Protein AF-R5XVD4-F1 (afdb_monomer_lite)

Structure (mmCIF, N/CA/C/O backbone):
data_AF-R5XVD4-F1
#
_entry.id   AF-R5XVD4-F1
#
loop_
_atom_site.group_PDB
_atom_site.id
_atom_site.type_symbol
_atom_site.label_atom_id
_atom_site.label_alt_id
_atom_site.label_comp_id
_atom_site.label_asym_id
_atom_site.label_entity_id
_atom_site.label_seq_id
_atom_site.pdbx_PDB_ins_code
_atom_site.Cartn_x
_atom_site.Cartn_y
_atom_site.Cartn_z
_atom_site.occupancy
_atom_site.B_iso_or_equiv
_atom_site.auth_seq_id
_atom_site.auth_comp_id
_atom_site.auth_asym_id
_atom_site.auth_atom_id
_atom_site.pdbx_PDB_model_num
ATOM 1 N N . MET A 1 1 ? 11.665 1.013 -42.291 1.00 35.59 1 MET A N 1
ATOM 2 C CA . MET A 1 1 ? 10.601 0.624 -41.344 1.00 35.59 1 MET A CA 1
ATOM 3 C C . MET A 1 1 ? 10.788 1.465 -40.096 1.00 35.59 1 MET A C 1
ATOM 5 O O . MET A 1 1 ? 11.827 1.341 -39.462 1.00 35.59 1 MET A O 1
ATOM 9 N N . ALA A 1 2 ? 9.880 2.403 -39.822 1.00 35.72 2 ALA A N 1
ATOM 10 C CA . ALA A 1 2 ? 9.963 3.228 -38.624 1.00 35.72 2 ALA A CA 1
ATOM 11 C C . ALA A 1 2 ? 9.784 2.312 -37.410 1.00 35.72 2 ALA A C 1
ATOM 13 O O . ALA A 1 2 ? 8.719 1.720 -37.239 1.00 35.72 2 ALA A O 1
ATOM 14 N N . ALA A 1 3 ? 10.843 2.139 -36.617 1.00 42.44 3 ALA A N 1
ATOM 15 C CA . ALA A 1 3 ? 10.727 1.511 -35.314 1.00 42.44 3 ALA A CA 1
ATOM 16 C C . ALA A 1 3 ? 9.650 2.288 -34.555 1.00 42.44 3 ALA A C 1
ATOM 18 O O . ALA A 1 3 ? 9.750 3.506 -34.404 1.00 42.44 3 ALA A O 1
ATOM 19 N N . LYS A 1 4 ? 8.577 1.602 -34.164 1.00 42.75 4 LYS A N 1
ATOM 20 C CA . LYS A 1 4 ? 7.534 2.152 -33.306 1.00 42.75 4 LYS A CA 1
ATOM 21 C C . LYS A 1 4 ? 8.201 2.428 -31.960 1.00 42.75 4 LYS A C 1
ATOM 23 O O . LYS A 1 4 ? 8.240 1.556 -31.103 1.00 42.75 4 LYS A O 1
ATOM 28 N N . THR A 1 5 ? 8.828 3.594 -31.821 1.00 49.88 5 THR A N 1
ATOM 29 C CA . THR A 1 5 ? 9.477 4.031 -30.588 1.00 49.88 5 THR A CA 1
ATOM 30 C C . THR A 1 5 ? 8.363 4.260 -29.586 1.00 49.88 5 THR A C 1
ATOM 32 O O . THR A 1 5 ? 7.739 5.320 -29.566 1.00 49.88 5 THR A O 1
ATOM 35 N N . ILE A 1 6 ? 8.043 3.233 -28.805 1.00 51.09 6 ILE A N 1
ATOM 36 C CA . ILE A 1 6 ? 7.152 3.379 -27.665 1.00 51.09 6 ILE A CA 1
ATOM 37 C C . ILE A 1 6 ? 7.926 4.234 -26.659 1.00 51.09 6 ILE A C 1
ATOM 39 O O . ILE A 1 6 ? 8.764 3.735 -25.919 1.00 51.09 6 ILE A O 1
ATOM 43 N N . LYS A 1 7 ? 7.712 5.553 -26.706 1.00 56.59 7 LYS A N 1
ATOM 44 C CA . LYS A 1 7 ? 8.181 6.501 -25.691 1.00 56.59 7 LYS A CA 1
ATOM 45 C C . LYS A 1 7 ? 7.238 6.412 -24.492 1.00 56.59 7 LYS A C 1
ATOM 47 O O . LYS A 1 7 ? 6.448 7.316 -24.253 1.00 56.59 7 LYS A O 1
ATOM 52 N N . VAL A 1 8 ? 7.268 5.293 -23.782 1.00 66.62 8 VAL A N 1
ATOM 53 C CA . VAL A 1 8 ? 6.887 5.319 -22.371 1.00 66.62 8 VAL A CA 1
ATOM 54 C C . VAL A 1 8 ? 8.168 5.616 -21.616 1.00 66.62 8 VAL A C 1
ATOM 56 O O . VAL A 1 8 ? 9.186 4.990 -21.900 1.00 66.62 8 VAL A O 1
ATOM 59 N N . ASP A 1 9 ? 8.135 6.626 -20.753 1.00 82.94 9 ASP A N 1
ATOM 60 C CA . ASP A 1 9 ? 9.279 7.007 -19.934 1.00 82.94 9 ASP A CA 1
ATOM 61 C C . ASP A 1 9 ? 9.314 6.111 -18.684 1.00 82.94 9 ASP A C 1
ATOM 63 O O . ASP A 1 9 ? 8.426 6.232 -17.834 1.00 82.94 9 ASP A O 1
ATOM 67 N N . PRO A 1 10 ? 10.283 5.182 -18.568 1.00 89.94 10 PRO A N 1
ATOM 68 C CA . PRO A 1 10 ? 10.393 4.300 -17.408 1.00 89.94 10 PRO A CA 1
ATOM 69 C C . PRO A 1 10 ? 10.586 5.080 -16.106 1.00 89.94 10 PRO A C 1
ATOM 71 O O . PRO A 1 10 ? 10.135 4.626 -15.056 1.00 89.94 10 PRO A O 1
ATOM 74 N N . GLU A 1 11 ? 11.206 6.263 -16.176 1.00 89.69 11 GLU A N 1
ATOM 75 C CA . GLU A 1 11 ? 11.394 7.153 -1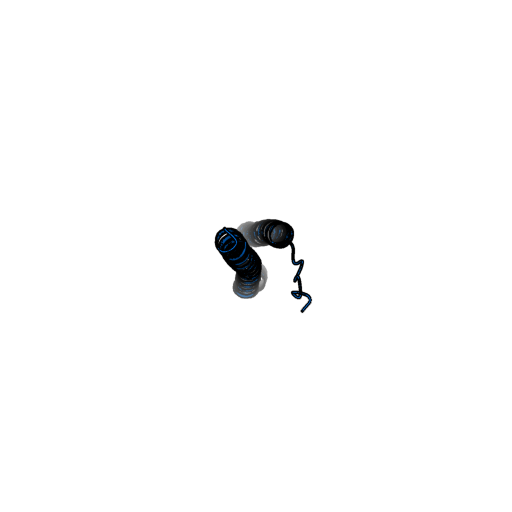5.030 1.00 89.69 11 GLU A CA 1
ATOM 76 C C . GLU A 1 11 ? 10.035 7.614 -14.490 1.00 89.69 11 GLU A C 1
ATOM 78 O O . GLU A 1 11 ? 9.757 7.476 -13.303 1.00 89.69 11 GLU A O 1
ATOM 83 N N . GLN A 1 12 ? 9.141 8.057 -15.379 1.00 91.56 12 GLN A N 1
ATOM 84 C CA . GLN A 1 12 ? 7.810 8.536 -15.010 1.00 91.56 12 GLN A CA 1
ATOM 85 C C . GLN A 1 12 ? 6.955 7.435 -14.365 1.00 91.56 12 GLN A C 1
ATOM 87 O O . GLN A 1 12 ? 6.225 7.702 -13.411 1.00 91.56 12 GLN A O 1
ATOM 92 N N . LEU A 1 13 ? 7.061 6.194 -14.857 1.00 93.44 13 LEU A N 1
ATOM 93 C CA . LEU A 1 13 ? 6.377 5.047 -14.253 1.00 93.44 13 LEU A CA 1
ATOM 94 C C . LEU A 1 13 ? 6.869 4.783 -12.825 1.00 93.44 13 LEU A C 1
ATOM 96 O O . LEU A 1 13 ? 6.050 4.542 -11.941 1.00 93.44 13 LEU A O 1
ATOM 100 N N . ARG A 1 14 ? 8.185 4.867 -12.589 1.00 95.88 14 ARG A N 1
ATOM 101 C CA . ARG A 1 14 ? 8.775 4.741 -11.245 1.00 95.88 14 ARG A CA 1
ATOM 102 C C . ARG A 1 14 ? 8.362 5.893 -10.335 1.00 95.88 14 ARG A C 1
ATOM 104 O O . ARG A 1 14 ? 8.071 5.661 -9.167 1.00 95.88 14 ARG A O 1
ATOM 111 N N . THR A 1 15 ? 8.298 7.119 -10.857 1.00 96.44 15 THR A N 1
ATOM 112 C CA . THR A 1 15 ? 7.795 8.280 -10.110 1.00 96.44 15 THR A CA 1
ATOM 113 C C . THR A 1 15 ? 6.370 8.037 -9.626 1.00 96.44 15 THR A C 1
ATOM 115 O O . THR A 1 15 ? 6.118 8.144 -8.430 1.00 96.44 15 THR A O 1
ATOM 118 N N . TRP A 1 16 ? 5.462 7.627 -10.515 1.00 96.25 16 TRP A N 1
ATOM 119 C CA . TRP A 1 16 ? 4.083 7.318 -10.130 1.00 96.25 16 TRP A CA 1
ATOM 120 C C . TRP A 1 16 ? 3.991 6.137 -9.164 1.00 96.25 16 TRP A C 1
ATOM 122 O O . TRP A 1 16 ? 3.212 6.194 -8.219 1.00 96.25 16 TRP A O 1
ATOM 132 N N . ALA A 1 17 ? 4.801 5.090 -9.355 1.00 97.56 17 ALA A N 1
ATOM 133 C CA . ALA A 1 17 ? 4.862 3.962 -8.427 1.00 97.56 17 ALA A CA 1
ATOM 134 C C . ALA A 1 17 ? 5.243 4.425 -7.010 1.00 97.56 17 ALA A C 1
ATOM 136 O O . ALA A 1 17 ? 4.590 4.047 -6.041 1.00 97.56 17 ALA A O 1
ATOM 137 N N . ASN A 1 18 ? 6.241 5.304 -6.890 1.00 97.88 18 ASN A N 1
ATOM 138 C CA . ASN A 1 18 ? 6.654 5.874 -5.608 1.00 97.88 18 ASN A CA 1
ATOM 139 C C . ASN A 1 18 ? 5.570 6.771 -4.990 1.00 97.88 18 ASN A C 1
ATOM 141 O O . ASN A 1 18 ? 5.296 6.665 -3.797 1.00 97.88 18 ASN A O 1
ATOM 145 N N . GLU A 1 19 ? 4.935 7.638 -5.782 1.00 97.81 19 GLU A N 1
ATOM 146 C CA . GLU A 1 19 ? 3.837 8.497 -5.314 1.00 97.81 19 GLU A CA 1
ATOM 147 C C . GLU A 1 19 ? 2.658 7.669 -4.787 1.00 97.81 19 GLU A C 1
ATOM 149 O O . GLU A 1 19 ? 2.174 7.912 -3.681 1.00 97.81 19 GLU A O 1
ATOM 154 N N . ILE A 1 20 ? 2.236 6.649 -5.539 1.00 97.31 20 ILE A N 1
ATOM 155 C CA . ILE A 1 20 ? 1.157 5.735 -5.147 1.00 97.31 20 ILE A CA 1
ATOM 156 C C . ILE A 1 20 ? 1.546 4.943 -3.896 1.00 97.31 20 ILE A C 1
ATOM 158 O O . ILE A 1 20 ? 0.729 4.810 -2.987 1.00 97.31 20 ILE A O 1
ATOM 162 N N . SER A 1 21 ? 2.789 4.461 -3.808 1.00 97.62 21 SER A N 1
ATOM 163 C CA . SER A 1 21 ? 3.283 3.752 -2.623 1.00 97.62 21 SER A CA 1
ATOM 164 C C . SER A 1 21 ? 3.236 4.629 -1.370 1.00 97.62 21 SER A C 1
ATOM 166 O O . SER A 1 21 ? 2.847 4.144 -0.308 1.00 97.62 21 SER A O 1
ATOM 168 N N . ASN A 1 22 ? 3.601 5.909 -1.480 1.00 98.19 22 ASN A N 1
ATOM 169 C CA . ASN A 1 22 ? 3.532 6.848 -0.360 1.00 98.19 22 ASN A CA 1
ATOM 170 C C . ASN A 1 22 ? 2.082 7.073 0.083 1.00 98.19 22 ASN A C 1
ATOM 172 O O . ASN A 1 22 ? 1.777 6.938 1.265 1.00 98.19 22 ASN A O 1
ATOM 176 N N . LEU A 1 23 ? 1.172 7.314 -0.869 1.00 97.69 23 LEU A N 1
ATOM 177 C CA . LEU A 1 23 ? -0.260 7.450 -0.582 1.00 97.69 23 LEU A CA 1
ATOM 178 C C . LEU A 1 23 ? -0.849 6.177 0.047 1.00 97.69 23 LEU A C 1
ATOM 180 O O . LEU A 1 23 ? -1.689 6.266 0.940 1.00 97.69 23 LEU A O 1
ATOM 184 N N . GLY A 1 24 ? -0.396 4.995 -0.382 1.00 97.62 24 GLY A N 1
ATOM 185 C CA . GLY A 1 24 ? -0.759 3.715 0.227 1.00 97.62 24 GLY A CA 1
ATOM 186 C C . GLY A 1 24 ? -0.288 3.586 1.674 1.00 97.62 24 GLY A C 1
ATOM 187 O O . GLY A 1 24 ? -1.040 3.115 2.529 1.00 97.62 24 GLY A O 1
ATOM 188 N N . GLY A 1 25 ? 0.930 4.045 1.967 1.00 97.19 25 GLY A N 1
ATOM 189 C CA . GLY A 1 25 ? 1.461 4.111 3.329 1.00 97.19 25 GLY A CA 1
ATOM 190 C C . GLY A 1 25 ? 0.654 5.052 4.226 1.00 97.19 25 GLY A C 1
ATOM 191 O O . GLY A 1 25 ? 0.255 4.661 5.326 1.00 97.19 25 GLY A O 1
ATOM 192 N N . ASP A 1 26 ? 0.347 6.254 3.735 1.00 97.75 26 ASP A N 1
ATOM 193 C CA . ASP A 1 26 ? -0.488 7.229 4.445 1.00 97.75 26 ASP A CA 1
ATOM 194 C C . ASP A 1 26 ? -1.892 6.673 4.709 1.00 97.75 26 ASP A C 1
ATOM 196 O O . ASP A 1 26 ? -2.405 6.771 5.824 1.00 97.75 26 ASP A O 1
ATOM 200 N N . TYR A 1 27 ? -2.497 6.027 3.711 1.00 97.06 27 TYR A N 1
ATOM 201 C CA . TYR A 1 27 ? -3.786 5.355 3.843 1.00 97.06 27 TYR A CA 1
ATOM 202 C C . TYR A 1 27 ? -3.780 4.309 4.966 1.00 97.06 27 TYR A C 1
ATOM 204 O O . TYR A 1 27 ? -4.633 4.354 5.857 1.00 97.06 27 TYR A O 1
ATOM 212 N N . GLN A 1 28 ? -2.794 3.405 4.966 1.00 96.50 28 GLN A N 1
ATOM 213 C CA . GLN A 1 28 ? -2.679 2.369 5.992 1.00 96.50 28 GLN A CA 1
ATOM 214 C C . GLN A 1 28 ? -2.469 2.976 7.388 1.00 96.50 28 GLN A C 1
ATOM 216 O O . GLN A 1 28 ? -3.065 2.516 8.364 1.00 96.50 28 GLN A O 1
ATOM 221 N N . SER A 1 29 ? -1.624 4.005 7.490 1.00 97.38 29 SER A N 1
ATOM 222 C CA . SER A 1 29 ? -1.351 4.701 8.749 1.00 97.38 29 SER A CA 1
ATOM 223 C C . SER A 1 29 ? -2.606 5.371 9.307 1.00 97.38 29 SER A C 1
ATOM 225 O O . SER A 1 29 ? -2.959 5.156 10.468 1.00 97.38 29 SER A O 1
ATOM 227 N N . ASN A 1 30 ?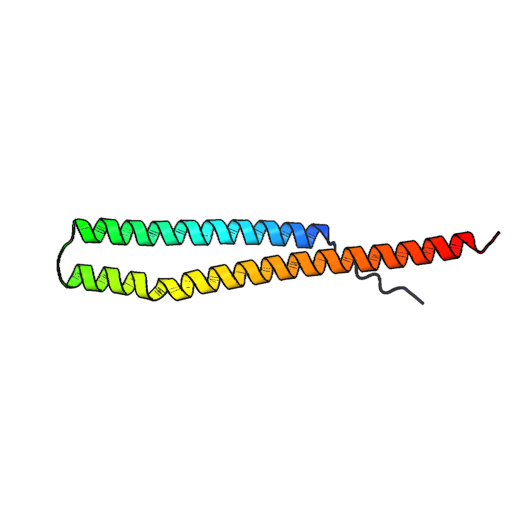 -3.318 6.130 8.473 1.00 96.75 30 ASN A N 1
ATOM 228 C CA . ASN A 1 30 ? -4.533 6.839 8.865 1.00 96.75 30 ASN A CA 1
ATOM 229 C C . ASN A 1 30 ? -5.616 5.869 9.335 1.00 96.75 30 ASN A C 1
ATOM 231 O O . ASN A 1 30 ? -6.279 6.118 10.340 1.00 96.75 30 ASN A O 1
ATOM 235 N N . TYR A 1 31 ? -5.771 4.739 8.649 1.00 94.69 31 TYR A N 1
ATOM 236 C CA . TYR A 1 31 ? -6.757 3.754 9.056 1.00 94.69 31 TYR A CA 1
ATOM 237 C C . TYR A 1 31 ? -6.425 3.097 10.405 1.00 94.69 31 TYR A C 1
ATOM 239 O O . TYR A 1 31 ? -7.284 3.023 11.283 1.00 94.69 31 TYR A O 1
ATOM 247 N N . LYS A 1 32 ? -5.164 2.708 10.627 1.00 94.81 32 LYS A N 1
ATOM 248 C CA . LYS A 1 32 ? -4.726 2.177 11.930 1.00 94.81 32 LYS A CA 1
ATOM 249 C C . LYS A 1 32 ? -4.934 3.182 13.065 1.00 94.81 32 LYS A C 1
ATOM 251 O O . LYS A 1 32 ? -5.276 2.785 14.176 1.00 94.81 32 LYS A O 1
ATOM 256 N N . GLN A 1 33 ? -4.757 4.477 12.794 1.00 96.75 33 GLN A N 1
ATOM 257 C CA . GLN A 1 33 ? -5.052 5.532 13.768 1.00 96.75 33 GLN A CA 1
ATOM 258 C C . GLN A 1 33 ? -6.547 5.587 14.107 1.00 96.75 33 GLN A C 1
ATOM 260 O O . GLN A 1 33 ? -6.889 5.671 15.282 1.00 96.75 33 GLN A O 1
ATOM 265 N N . ILE A 1 34 ? -7.434 5.471 13.111 1.00 94.00 34 ILE A N 1
ATOM 266 C CA . ILE A 1 34 ? -8.886 5.413 13.340 1.00 94.00 34 ILE A CA 1
ATOM 267 C C . ILE A 1 34 ? -9.244 4.223 14.235 1.00 94.00 34 ILE A C 1
ATOM 269 O O . ILE A 1 34 ? -9.960 4.405 15.218 1.00 94.00 34 ILE A O 1
ATOM 273 N N . GLN A 1 35 ? -8.724 3.028 13.940 1.00 93.44 35 GLN A 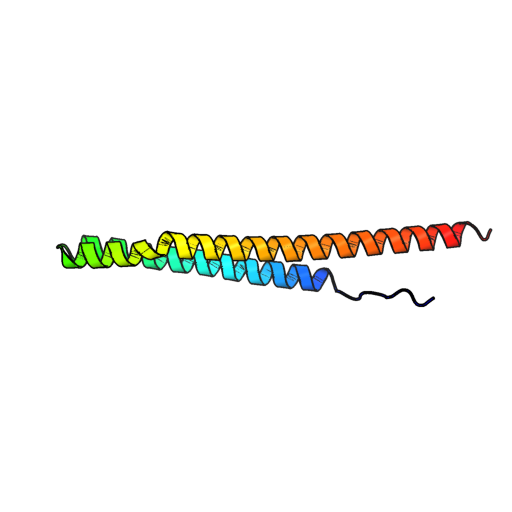N 1
ATOM 274 C CA . GLN A 1 35 ? -8.964 1.836 14.762 1.00 93.44 35 GLN A CA 1
ATOM 275 C C . GLN A 1 35 ? -8.493 2.039 16.206 1.00 93.44 35 GLN A C 1
ATOM 277 O O . GLN A 1 35 ? -9.247 1.784 17.142 1.00 93.44 35 GLN A O 1
ATOM 282 N N . ALA A 1 36 ? -7.283 2.574 16.392 1.00 95.12 36 ALA A N 1
ATOM 283 C CA . ALA A 1 36 ? -6.747 2.856 17.718 1.00 95.12 36 ALA A CA 1
ATOM 284 C C . ALA A 1 36 ? -7.626 3.848 18.499 1.00 95.12 36 ALA A C 1
ATOM 286 O O . ALA A 1 36 ? -7.893 3.630 19.678 1.00 95.12 36 ALA A O 1
ATOM 287 N N . SER A 1 37 ? -8.131 4.901 17.847 1.00 95.19 37 SER A N 1
ATOM 288 C CA . SER A 1 37 ? -9.061 5.848 18.476 1.00 95.19 37 SER A CA 1
ATOM 289 C C . SER A 1 37 ? -10.405 5.209 18.837 1.00 95.19 37 SER A C 1
ATOM 291 O O . SER A 1 37 ? -10.984 5.547 19.869 1.00 95.19 37 SER A O 1
ATOM 293 N N . VAL A 1 38 ? -10.912 4.282 18.018 1.00 94.00 38 VAL A N 1
ATOM 294 C CA . VAL A 1 38 ? -12.133 3.523 18.333 1.00 94.00 38 VAL A CA 1
ATOM 295 C C . VAL A 1 38 ? -11.911 2.620 19.548 1.00 94.00 38 VAL A C 1
ATOM 297 O O . VAL A 1 38 ? -12.752 2.591 20.449 1.00 94.00 38 VAL A O 1
ATOM 300 N N . ASP A 1 39 ? -10.776 1.926 19.603 1.00 92.94 39 ASP A N 1
ATOM 301 C CA . ASP A 1 39 ? -10.401 1.080 20.736 1.00 92.94 39 ASP A CA 1
ATOM 302 C C . ASP A 1 39 ? -10.231 1.889 22.029 1.00 92.94 39 ASP A C 1
ATOM 304 O O . ASP A 1 39 ? -10.707 1.471 23.084 1.00 92.94 39 ASP A O 1
ATOM 308 N N . GLU A 1 40 ? -9.604 3.064 21.957 1.00 94.31 40 GLU A N 1
ATOM 309 C CA . GLU A 1 40 ? -9.448 3.978 23.093 1.00 94.31 40 GLU A CA 1
ATOM 310 C C . GLU A 1 40 ? -10.804 4.498 23.595 1.00 94.31 40 GLU A C 1
ATOM 312 O O . GLU A 1 40 ? -11.076 4.490 24.800 1.00 94.31 40 GLU A O 1
ATOM 317 N N . LEU A 1 41 ? -11.704 4.880 22.681 1.00 92.19 41 LEU A N 1
ATOM 318 C CA . LEU A 1 41 ? -13.056 5.308 23.037 1.00 92.19 41 LEU A CA 1
ATOM 319 C C . LEU A 1 41 ? -13.823 4.196 23.768 1.00 92.19 41 LEU A C 1
ATOM 321 O O . LEU A 1 41 ? -14.481 4.469 24.776 1.00 92.19 41 LEU A O 1
ATOM 325 N N . ALA A 1 42 ? -13.696 2.948 23.307 1.00 91.75 42 ALA A N 1
ATOM 326 C CA . ALA A 1 42 ? -14.361 1.791 23.903 1.00 91.75 42 ALA A CA 1
ATOM 327 C C . ALA A 1 42 ? -13.864 1.453 25.324 1.00 91.75 42 ALA A C 1
ATOM 329 O O . ALA A 1 42 ? -14.575 0.792 26.081 1.00 91.75 42 ALA A O 1
ATOM 330 N N . GLN A 1 43 ? -12.677 1.927 25.728 1.00 91.44 43 GLN A N 1
ATOM 331 C CA . GLN A 1 43 ? -12.187 1.770 27.105 1.00 91.44 43 GLN A CA 1
ATOM 332 C C . GLN A 1 43 ? -12.928 2.671 28.099 1.00 91.44 43 GLN A C 1
ATOM 334 O O . GLN A 1 43 ? -13.110 2.294 29.257 1.00 91.44 43 GLN A O 1
ATOM 339 N N . THR A 1 44 ? -13.350 3.862 27.663 1.00 92.94 44 THR A N 1
ATOM 340 C CA . THR A 1 44 ? -14.010 4.851 28.533 1.00 92.94 44 THR A CA 1
ATOM 341 C C . THR A 1 44 ? -15.529 4.775 28.421 1.00 92.94 44 THR A C 1
ATOM 343 O O . THR A 1 44 ? -16.241 4.819 29.425 1.00 92.94 44 THR A O 1
ATOM 346 N N . TRP A 1 45 ? -16.043 4.638 27.199 1.00 89.44 45 TRP A N 1
ATOM 347 C CA . TRP A 1 45 ? -17.455 4.404 26.945 1.00 89.44 45 TRP A CA 1
ATOM 348 C C . TRP A 1 45 ? -17.700 2.898 26.947 1.00 89.44 45 TRP A C 1
ATOM 350 O O . TRP A 1 45 ? -17.384 2.216 25.982 1.00 89.44 45 TRP A O 1
ATOM 360 N N . THR A 1 46 ? -18.234 2.367 28.045 1.00 90.31 46 THR A N 1
ATOM 361 C CA . THR A 1 46 ? -18.514 0.930 28.187 1.00 90.31 46 THR A CA 1
ATOM 362 C C . THR A 1 46 ? -20.006 0.642 28.037 1.00 90.31 46 THR A C 1
ATOM 364 O O . THR A 1 46 ? -20.847 1.481 28.358 1.00 90.31 46 THR A O 1
ATOM 367 N N . GLY A 1 47 ? -20.347 -0.546 27.531 1.00 93.38 47 GLY A N 1
ATOM 368 C CA . GLY A 1 47 ? -21.732 -0.982 27.339 1.00 93.38 47 GLY A CA 1
ATOM 369 C C . GLY A 1 47 ? -21.965 -1.653 25.988 1.00 93.38 47 GLY A C 1
ATOM 370 O O . GLY A 1 47 ? -21.067 -1.732 25.150 1.00 93.38 47 GLY A O 1
ATOM 371 N N . GLU A 1 48 ? -23.185 -2.146 25.783 1.00 93.12 48 GLU A N 1
ATOM 372 C CA . GLU A 1 48 ? -23.576 -2.864 24.564 1.00 93.12 48 GLU A CA 1
ATOM 373 C C . GLU A 1 48 ? -23.463 -1.984 23.309 1.00 93.12 48 GLU A C 1
ATOM 375 O O . GLU A 1 48 ? -22.903 -2.425 22.308 1.00 93.12 48 GLU A O 1
ATOM 380 N N . ASP A 1 49 ? -23.866 -0.713 23.400 1.00 91.00 49 ASP A N 1
ATOM 381 C CA . ASP A 1 49 ? -23.776 0.251 22.294 1.00 91.00 49 ASP A CA 1
ATOM 382 C C . ASP A 1 49 ? -22.326 0.525 21.867 1.00 91.00 49 ASP A C 1
ATOM 384 O O . ASP A 1 49 ? -22.017 0.570 20.676 1.00 91.00 49 ASP A O 1
ATOM 388 N N . SER A 1 50 ? -21.420 0.662 22.839 1.00 92.19 50 SER A N 1
ATOM 389 C CA . SER A 1 50 ? -19.992 0.867 22.573 1.00 92.19 50 SER A CA 1
ATOM 390 C C . SER A 1 50 ? -19.367 -0.355 21.900 1.00 92.19 50 SER A C 1
ATOM 392 O O . SER A 1 50 ? -18.667 -0.228 20.894 1.00 92.19 50 SER A O 1
ATOM 394 N N . ASN A 1 51 ? -19.696 -1.558 22.384 1.00 93.00 51 ASN A N 1
ATOM 395 C CA . ASN A 1 51 ? -19.264 -2.805 21.754 1.00 93.00 51 ASN A CA 1
ATOM 396 C C . ASN A 1 51 ? -19.796 -2.926 20.320 1.00 93.00 51 ASN A C 1
ATOM 398 O O . ASN A 1 51 ? -19.056 -3.330 19.424 1.00 93.00 51 ASN A O 1
ATOM 402 N N . ALA A 1 52 ? -21.058 -2.555 20.081 1.00 94.56 52 ALA A N 1
ATOM 403 C CA . ALA A 1 52 ? -21.649 -2.562 18.748 1.00 94.56 52 ALA A CA 1
ATOM 404 C C . ALA A 1 52 ? -20.933 -1.582 17.806 1.00 94.56 52 ALA A C 1
ATOM 406 O O . ALA A 1 52 ? -20.583 -1.962 16.689 1.00 94.56 52 ALA A O 1
ATOM 407 N N . TYR A 1 53 ? -20.656 -0.357 18.263 1.00 92.31 53 TYR A N 1
ATOM 408 C CA . TYR A 1 53 ? -19.905 0.635 17.493 1.00 92.31 53 TYR A CA 1
ATOM 409 C C . TYR A 1 53 ? -18.487 0.156 17.163 1.00 92.31 53 TYR A C 1
ATOM 411 O O . TYR A 1 53 ? -18.084 0.181 16.000 1.00 92.31 53 TYR A O 1
ATOM 419 N N . ARG A 1 54 ? -17.753 -0.347 18.164 1.00 94.00 54 ARG A N 1
ATOM 420 C CA . ARG A 1 54 ? -16.409 -0.907 17.988 1.00 94.00 54 ARG A CA 1
ATOM 421 C C . ARG A 1 54 ? -16.409 -2.038 16.962 1.00 94.00 54 ARG A C 1
ATOM 423 O O . ARG A 1 54 ? -15.610 -2.023 16.032 1.00 94.00 54 ARG A O 1
ATOM 430 N N . ASN A 1 55 ? -17.328 -2.991 17.094 1.00 94.31 55 ASN A N 1
ATOM 431 C CA . ASN A 1 55 ? -17.432 -4.108 16.157 1.00 94.31 55 ASN A CA 1
ATOM 432 C C . ASN A 1 55 ? -17.741 -3.622 14.737 1.00 94.31 55 ASN A C 1
ATOM 434 O O . ASN A 1 55 ? -17.113 -4.088 13.795 1.00 94.31 55 ASN A O 1
ATOM 438 N N . LYS A 1 56 ? -18.642 -2.641 14.580 1.00 93.12 56 LYS A N 1
ATOM 439 C CA . LYS A 1 56 ? -18.939 -2.036 13.275 1.00 93.12 56 LYS A CA 1
ATOM 440 C C . LYS A 1 56 ? -17.746 -1.325 12.649 1.00 93.12 56 LYS A C 1
ATOM 442 O O . LYS A 1 56 ? -17.585 -1.406 11.439 1.00 93.12 56 LYS A O 1
ATOM 447 N N . ALA A 1 57 ? -16.906 -0.659 13.436 1.00 91.69 57 ALA A N 1
ATOM 448 C CA . ALA A 1 57 ? -15.679 -0.066 12.913 1.00 91.69 57 ALA A CA 1
ATOM 449 C C . ALA A 1 57 ? -14.703 -1.139 12.402 1.00 91.69 57 ALA A C 1
ATOM 451 O O . ALA A 1 57 ? -14.079 -0.945 11.359 1.00 91.69 57 ALA A O 1
ATOM 452 N N . HIS A 1 58 ? -14.626 -2.275 13.103 1.00 94.06 58 HIS A N 1
ATOM 453 C CA . HIS A 1 58 ? -13.747 -3.382 12.730 1.00 94.06 58 HIS A CA 1
ATOM 454 C C . HIS A 1 58 ? -14.257 -4.253 11.572 1.00 94.06 58 HIS A C 1
ATOM 456 O O . HIS A 1 58 ? -13.483 -4.988 10.968 1.00 94.06 58 HIS A O 1
ATOM 462 N N . GLU A 1 59 ? -15.541 -4.164 11.207 1.00 94.69 59 GLU A N 1
ATOM 463 C CA . GLU A 1 59 ? -16.073 -4.859 10.020 1.00 94.69 59 GLU A CA 1
ATOM 464 C C . GLU A 1 5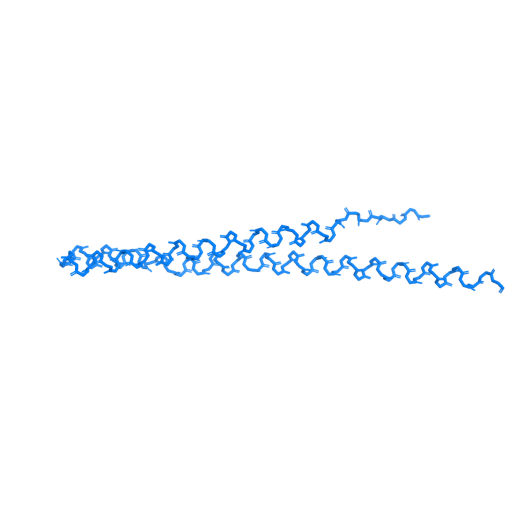9 ? -15.384 -4.418 8.719 1.00 94.69 59 GLU A C 1
ATOM 466 O O . GLU A 1 59 ? -15.409 -5.155 7.738 1.00 94.69 59 GLU A O 1
ATOM 471 N N . PHE A 1 60 ? -14.752 -3.243 8.709 1.00 92.25 60 PHE A N 1
ATOM 472 C CA . PHE A 1 60 ? -14.043 -2.734 7.541 1.00 92.25 60 PHE A CA 1
ATOM 473 C C . PHE A 1 60 ? -12.572 -3.172 7.466 1.00 92.25 60 PHE A C 1
ATOM 475 O O . PHE A 1 60 ? -11.946 -2.932 6.435 1.00 92.25 60 PHE A O 1
ATOM 482 N N . ASP A 1 61 ? -12.007 -3.801 8.507 1.00 92.88 61 ASP A N 1
ATOM 483 C CA . ASP A 1 61 ? -10.579 -4.169 8.588 1.00 92.88 61 ASP A CA 1
ATOM 484 C C . ASP A 1 61 ? -10.100 -4.899 7.324 1.00 92.88 61 ASP A C 1
ATOM 486 O O . ASP A 1 61 ? -9.061 -4.564 6.746 1.00 92.88 61 ASP A O 1
ATOM 490 N N . ASP A 1 62 ? -10.891 -5.867 6.866 1.00 94.88 62 ASP A N 1
ATOM 491 C CA . ASP A 1 62 ? -10.592 -6.667 5.682 1.00 94.88 62 ASP A CA 1
ATOM 492 C C . ASP A 1 62 ? -10.603 -5.826 4.398 1.00 94.88 62 ASP A C 1
ATOM 494 O O . ASP A 1 62 ? -9.717 -5.979 3.554 1.00 94.88 62 ASP A O 1
ATOM 498 N N . ASP A 1 63 ? -11.548 -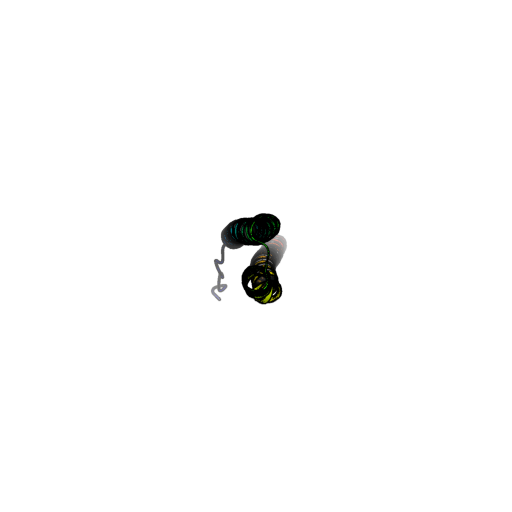4.894 4.264 1.00 95.56 63 ASP A N 1
ATOM 499 C CA . ASP A 1 63 ? -11.638 -4.002 3.105 1.00 95.56 63 ASP A CA 1
ATOM 500 C C . ASP A 1 63 ? -10.451 -3.032 3.052 1.00 95.56 63 ASP A C 1
ATOM 502 O O . ASP A 1 63 ? -9.871 -2.815 1.983 1.00 95.56 63 ASP A O 1
ATOM 506 N N . PHE A 1 64 ? -10.041 -2.487 4.203 1.00 95.31 64 PHE A N 1
ATOM 507 C CA . PHE A 1 64 ? -8.870 -1.614 4.291 1.00 95.31 64 PHE A CA 1
ATOM 508 C C . PHE A 1 64 ? -7.580 -2.358 3.931 1.00 95.31 64 PHE A C 1
ATOM 510 O O . PHE A 1 64 ? -6.758 -1.858 3.156 1.00 95.31 64 PHE A O 1
ATOM 517 N N . ASN A 1 65 ? -7.414 -3.579 4.442 1.00 95.19 65 ASN A N 1
ATOM 518 C CA . ASN A 1 65 ? -6.268 -4.419 4.103 1.00 95.19 65 ASN A CA 1
ATOM 519 C C . ASN A 1 65 ? -6.251 -4.775 2.614 1.00 95.19 65 ASN A C 1
ATOM 521 O O . ASN A 1 65 ? -5.206 -4.662 1.971 1.00 95.19 65 ASN A O 1
ATOM 525 N N . LYS A 1 66 ? -7.409 -5.129 2.049 1.00 97.25 66 LYS A N 1
ATOM 526 C CA . LYS A 1 66 ? -7.542 -5.438 0.626 1.00 97.25 66 LYS A CA 1
ATOM 527 C C . LYS A 1 66 ? -7.195 -4.239 -0.248 1.00 97.25 66 LYS A C 1
ATOM 529 O O . LYS A 1 66 ? -6.461 -4.385 -1.217 1.00 97.25 66 LYS A O 1
ATOM 534 N N . MET A 1 67 ? -7.667 -3.042 0.091 1.00 96.50 67 MET A N 1
ATOM 535 C CA . MET A 1 67 ? -7.330 -1.846 -0.681 1.00 96.50 67 MET A CA 1
ATOM 536 C C . MET A 1 67 ? -5.827 -1.547 -0.638 1.00 96.50 67 MET A C 1
ATOM 538 O O . MET A 1 67 ? -5.244 -1.193 -1.661 1.00 96.50 67 MET A O 1
ATOM 542 N N . PHE A 1 68 ? -5.182 -1.722 0.518 1.00 96.94 68 PHE A N 1
ATOM 543 C CA . PHE A 1 68 ? -3.730 -1.584 0.628 1.00 96.94 68 PHE A CA 1
ATOM 544 C C . PHE A 1 68 ? -2.982 -2.632 -0.211 1.00 96.94 68 PHE A C 1
ATOM 546 O O . PHE A 1 68 ? -1.986 -2.307 -0.857 1.00 96.94 68 PHE A O 1
ATOM 553 N N . GLU A 1 69 ? -3.470 -3.872 -0.251 1.00 97.75 69 GLU A N 1
ATOM 554 C CA . GLU A 1 69 ? -2.928 -4.918 -1.121 1.00 97.75 69 GLU A CA 1
ATOM 555 C C . GLU A 1 69 ? -3.033 -4.530 -2.603 1.00 97.75 69 GLU A C 1
ATOM 557 O O . GLU A 1 69 ? -2.027 -4.551 -3.309 1.00 97.75 69 GLU A O 1
ATOM 562 N N . GLU A 1 70 ? -4.210 -4.100 -3.059 1.00 97.94 70 GLU A N 1
ATOM 563 C CA . GLU A 1 70 ? -4.440 -3.650 -4.438 1.00 97.94 70 GLU A CA 1
ATOM 564 C C . GLU A 1 70 ? -3.523 -2.473 -4.809 1.00 97.94 70 GLU A C 1
ATOM 566 O O . GLU A 1 70 ? -2.930 -2.461 -5.889 1.00 97.94 70 GLU A O 1
ATOM 571 N N . ILE A 1 71 ? -3.331 -1.506 -3.902 1.00 97.62 71 ILE A N 1
ATOM 572 C CA . ILE A 1 71 ? -2.380 -0.399 -4.098 1.00 97.62 71 ILE A CA 1
ATOM 573 C C . ILE A 1 71 ? -0.971 -0.940 -4.365 1.00 97.62 71 ILE A C 1
ATOM 575 O O . ILE A 1 71 ? -0.333 -0.530 -5.338 1.00 97.62 71 ILE A O 1
ATOM 579 N N . ASN A 1 72 ? -0.496 -1.884 -3.550 1.00 97.62 72 ASN A N 1
ATOM 580 C CA . ASN A 1 72 ? 0.828 -2.478 -3.732 1.00 97.62 72 ASN A CA 1
ATOM 581 C C . ASN A 1 72 ? 0.931 -3.266 -5.048 1.00 97.62 72 ASN A C 1
ATOM 583 O O . ASN A 1 72 ? 1.935 -3.152 -5.747 1.00 97.62 72 ASN A O 1
ATOM 587 N N . GLN A 1 73 ? -0.123 -3.983 -5.450 1.00 98.12 73 GLN A N 1
ATOM 588 C CA . GLN A 1 73 ? -0.156 -4.677 -6.742 1.00 98.12 73 GLN A CA 1
ATOM 589 C C . GLN A 1 73 ? -0.017 -3.701 -7.925 1.00 98.12 73 GLN A C 1
ATOM 591 O O . GLN A 1 73 ? 0.693 -3.990 -8.894 1.00 98.12 73 GLN A O 1
ATOM 596 N N . TYR A 1 74 ? -0.635 -2.516 -7.853 1.00 96.38 74 TYR A N 1
ATOM 597 C CA . TYR A 1 74 ? -0.455 -1.473 -8.869 1.00 96.38 74 TYR A CA 1
ATOM 598 C C . TYR A 1 74 ? 0.964 -0.890 -8.876 1.00 96.38 74 TYR A C 1
ATOM 600 O O . TYR A 1 74 ? 1.521 -0.662 -9.954 1.00 96.38 74 TYR A O 1
ATOM 608 N N . VAL A 1 75 ? 1.566 -0.674 -7.704 1.00 98.06 75 VAL A N 1
ATOM 609 C CA . VAL A 1 75 ? 2.969 -0.238 -7.581 1.00 98.06 75 VAL A CA 1
ATOM 610 C C . VAL A 1 75 ? 3.903 -1.250 -8.254 1.00 98.06 75 VAL A C 1
ATOM 612 O O . VAL A 1 75 ? 4.734 -0.872 -9.088 1.00 98.06 75 VAL A O 1
ATOM 615 N N . ASP A 1 76 ? 3.721 -2.539 -7.975 1.00 98.00 76 ASP A N 1
ATOM 616 C CA . ASP A 1 76 ? 4.504 -3.625 -8.573 1.00 98.00 76 ASP A CA 1
ATOM 617 C C . ASP A 1 76 ? 4.322 -3.705 -10.089 1.00 98.00 76 ASP A C 1
ATOM 619 O O . ASP A 1 76 ? 5.290 -3.894 -10.837 1.00 98.00 76 ASP A O 1
ATOM 623 N N . TYR A 1 77 ? 3.093 -3.510 -10.569 1.00 96.75 77 TYR A N 1
ATOM 624 C CA . TYR A 1 77 ? 2.800 -3.459 -11.997 1.00 96.75 77 TYR A CA 1
ATOM 625 C C . TYR A 1 77 ? 3.561 -2.323 -12.694 1.00 96.75 77 TYR A C 1
ATOM 627 O O . TYR A 1 77 ? 4.195 -2.552 -13.729 1.00 96.75 77 TYR A O 1
ATOM 635 N N . LEU A 1 78 ? 3.542 -1.112 -12.128 1.00 95.94 78 LEU A N 1
ATOM 636 C CA . LEU A 1 78 ? 4.241 0.048 -12.689 1.00 95.94 78 LEU A CA 1
ATOM 637 C C . LEU A 1 78 ? 5.760 -0.160 -12.730 1.00 95.94 78 LEU A C 1
ATOM 639 O O . LEU A 1 78 ? 6.391 0.101 -13.759 1.00 95.94 78 LEU A O 1
ATOM 643 N N . ASN A 1 79 ? 6.337 -0.697 -11.654 1.00 97.00 79 ASN A N 1
ATOM 644 C CA . ASN A 1 79 ? 7.762 -1.020 -11.586 1.00 97.00 79 ASN A CA 1
ATOM 645 C C . ASN A 1 79 ? 8.154 -2.105 -12.599 1.00 97.00 79 ASN A C 1
ATOM 647 O O . ASN A 1 79 ? 9.144 -1.960 -13.323 1.00 97.00 79 ASN A O 1
ATOM 651 N N . THR A 1 80 ? 7.339 -3.154 -12.720 1.00 96.38 80 THR A N 1
ATOM 652 C CA . THR A 1 80 ? 7.542 -4.226 -13.705 1.00 96.38 80 THR A CA 1
ATOM 653 C C . THR A 1 80 ? 7.467 -3.691 -15.134 1.00 96.38 80 THR A C 1
ATOM 655 O O . THR A 1 80 ? 8.266 -4.072 -15.994 1.00 96.38 80 THR A O 1
ATOM 658 N N . ALA A 1 81 ? 6.519 -2.794 -15.414 1.00 92.50 81 ALA A N 1
ATOM 659 C CA . ALA A 1 81 ? 6.402 -2.152 -16.715 1.00 92.50 81 ALA A CA 1
ATOM 660 C C . ALA A 1 81 ? 7.648 -1.311 -17.030 1.00 92.50 81 ALA A C 1
ATOM 662 O O . ALA A 1 81 ? 8.211 -1.457 -18.116 1.00 92.50 81 ALA A O 1
ATOM 663 N N . ALA A 1 82 ? 8.120 -0.497 -16.078 1.00 93.06 82 ALA A N 1
ATOM 664 C CA . ALA A 1 82 ? 9.335 0.303 -16.228 1.00 93.06 82 ALA A CA 1
ATOM 665 C C . ALA A 1 82 ? 10.560 -0.568 -16.551 1.00 93.06 82 ALA A C 1
ATOM 667 O O . ALA A 1 82 ? 11.288 -0.280 -17.501 1.00 93.06 82 ALA A O 1
ATOM 668 N N . GLN A 1 83 ? 10.742 -1.678 -15.827 1.00 93.44 83 GLN A N 1
ATOM 669 C CA . GLN A 1 83 ? 11.834 -2.619 -16.077 1.00 93.44 83 GLN A CA 1
ATOM 670 C C . GLN A 1 83 ? 11.776 -3.207 -17.494 1.00 93.44 83 GLN A C 1
ATOM 672 O O . GLN A 1 83 ? 12.776 -3.192 -18.212 1.00 93.44 83 GLN A O 1
ATOM 677 N N . LYS A 1 84 ? 10.600 -3.671 -17.936 1.00 91.25 84 LYS A N 1
ATOM 678 C CA . LYS A 1 84 ? 10.430 -4.222 -19.291 1.00 91.25 84 LYS A CA 1
ATOM 679 C C . LYS A 1 84 ? 10.760 -3.198 -20.378 1.00 91.25 84 LYS A C 1
ATOM 681 O O . LYS A 1 84 ? 11.324 -3.562 -21.410 1.00 91.25 84 LYS A O 1
ATOM 686 N N . TYR A 1 85 ? 10.426 -1.924 -20.168 1.00 87.62 85 TYR A N 1
ATOM 687 C CA . TYR A 1 85 ? 10.793 -0.866 -21.111 1.00 87.62 85 TYR A CA 1
ATOM 688 C C . TYR A 1 85 ? 12.309 -0.658 -21.197 1.00 87.62 85 TYR A C 1
ATOM 690 O O . TYR A 1 85 ? 12.836 -0.529 -22.307 1.00 87.62 85 TYR A O 1
ATOM 698 N N . ASP A 1 86 ? 13.014 -0.669 -20.065 1.00 87.06 86 ASP A N 1
ATOM 699 C CA . ASP A 1 86 ? 14.476 -0.558 -20.043 1.00 87.06 86 ASP A CA 1
ATOM 700 C C . ASP A 1 86 ? 15.153 -1.743 -20.745 1.00 87.06 86 ASP A C 1
ATOM 702 O O . ASP A 1 86 ? 16.040 -1.538 -21.577 1.00 87.06 86 ASP A O 1
ATOM 706 N N . GLU A 1 87 ? 14.685 -2.969 -20.502 1.00 88.81 87 GLU A N 1
ATOM 707 C CA . GLU A 1 87 ? 15.197 -4.182 -21.153 1.00 88.81 87 GLU A CA 1
ATOM 708 C C . GLU A 1 87 ? 15.062 -4.115 -22.682 1.00 88.81 87 GLU A C 1
ATOM 710 O O . GLU A 1 87 ? 16.034 -4.334 -23.414 1.00 88.81 87 GLU A O 1
ATOM 715 N N . VAL A 1 88 ? 13.878 -3.744 -23.184 1.00 86.50 88 VAL A N 1
ATOM 716 C CA . VAL A 1 88 ? 13.628 -3.598 -24.629 1.00 86.50 88 VAL A CA 1
ATOM 717 C C . VAL A 1 88 ? 14.520 -2.513 -25.236 1.00 86.50 88 VAL A C 1
ATOM 719 O O . VAL A 1 88 ? 15.046 -2.677 -26.342 1.00 86.50 88 VAL A O 1
ATOM 722 N N . ARG A 1 89 ? 14.727 -1.400 -24.521 1.00 80.81 89 ARG A N 1
ATOM 723 C CA . ARG A 1 89 ? 15.609 -0.317 -24.970 1.00 80.81 89 ARG A CA 1
ATOM 724 C C . ARG A 1 89 ? 17.067 -0.773 -25.043 1.00 80.81 89 ARG A C 1
ATOM 726 O O . ARG A 1 89 ? 17.742 -0.454 -26.026 1.00 80.81 89 ARG A O 1
ATOM 733 N N . MET A 1 90 ? 17.543 -1.515 -24.047 1.00 82.12 90 MET A N 1
ATOM 734 C CA . MET A 1 90 ? 18.902 -2.060 -24.016 1.00 82.12 90 MET A CA 1
ATOM 735 C C . MET A 1 90 ? 19.142 -3.069 -25.147 1.00 82.12 90 MET A C 1
ATOM 737 O O . MET A 1 90 ? 20.164 -2.972 -25.829 1.00 82.12 90 MET A O 1
ATOM 741 N N . ASP A 1 91 ? 18.200 -3.984 -25.412 1.00 83.06 91 ASP A N 1
ATOM 742 C CA . ASP A 1 91 ? 18.297 -4.938 -26.532 1.00 83.06 91 ASP A CA 1
ATOM 743 C C . ASP A 1 91 ? 18.365 -4.209 -27.883 1.00 83.06 91 ASP A C 1
ATOM 745 O O . ASP A 1 91 ? 19.252 -4.470 -28.701 1.00 83.06 91 ASP A O 1
ATOM 749 N N . ALA A 1 92 ? 17.497 -3.214 -28.095 1.00 78.94 92 ALA A N 1
ATOM 750 C CA . ALA A 1 92 ? 17.509 -2.408 -29.312 1.00 78.94 92 ALA A CA 1
ATOM 751 C C . ALA A 1 92 ? 18.842 -1.655 -29.506 1.00 78.94 92 ALA A C 1
ATOM 753 O O . ALA A 1 92 ? 19.382 -1.627 -30.617 1.00 78.94 92 ALA A O 1
ATOM 754 N N . GLN A 1 93 ? 19.402 -1.075 -28.438 1.00 79.69 93 GLN A N 1
ATOM 755 C CA . GLN A 1 93 ? 20.711 -0.411 -28.470 1.00 79.69 93 GLN A CA 1
ATOM 756 C C . GLN A 1 93 ? 21.852 -1.395 -28.758 1.00 79.69 93 GLN A C 1
ATOM 758 O O . GLN A 1 93 ? 22.720 -1.098 -29.581 1.00 79.69 93 GLN A O 1
ATOM 763 N N . SER A 1 94 ? 21.834 -2.572 -28.129 1.00 81.69 94 SER A N 1
ATOM 764 C CA . SER A 1 94 ? 22.818 -3.636 -28.354 1.00 81.69 94 SER A CA 1
ATOM 765 C C . SER A 1 94 ? 22.833 -4.082 -29.818 1.00 81.69 94 SER A C 1
ATOM 767 O O . SER A 1 94 ? 23.881 -4.064 -30.469 1.00 81.69 94 SER A O 1
ATOM 769 N N . ARG A 1 95 ? 21.654 -4.358 -30.395 1.00 80.38 95 ARG A N 1
ATOM 770 C CA . ARG A 1 95 ? 21.505 -4.699 -31.820 1.00 80.38 95 ARG A CA 1
ATOM 771 C C . ARG A 1 95 ? 21.995 -3.581 -32.739 1.00 80.38 95 ARG A C 1
ATOM 773 O O . ARG A 1 95 ? 22.683 -3.854 -33.721 1.00 80.38 95 ARG A O 1
ATOM 780 N N . ALA A 1 96 ? 21.679 -2.324 -32.427 1.00 77.69 96 ALA A N 1
ATOM 781 C CA . ALA A 1 96 ? 22.144 -1.180 -33.211 1.00 77.69 96 ALA A CA 1
ATOM 782 C C . ALA A 1 96 ? 23.678 -1.032 -33.179 1.00 77.69 96 ALA A C 1
ATOM 784 O O . ALA A 1 96 ? 24.290 -0.729 -34.205 1.00 77.69 96 ALA A O 1
ATOM 785 N N . ASN A 1 97 ? 24.310 -1.279 -32.028 1.00 79.19 97 ASN A N 1
ATOM 786 C CA . ASN A 1 97 ? 25.767 -1.257 -31.892 1.00 79.19 97 ASN A CA 1
ATOM 787 C C . ASN A 1 97 ? 26.431 -2.419 -32.643 1.00 79.19 97 ASN A C 1
ATOM 789 O O . ASN A 1 97 ? 27.432 -2.201 -33.326 1.00 79.19 97 ASN A O 1
ATOM 793 N N . ALA A 1 98 ? 25.845 -3.619 -32.592 1.00 82.06 98 ALA A N 1
ATOM 794 C CA . ALA A 1 98 ? 26.318 -4.773 -33.355 1.00 82.06 98 ALA A CA 1
ATOM 795 C C . ALA A 1 98 ? 26.281 -4.514 -34.873 1.00 82.06 98 ALA A C 1
ATOM 797 O O . ALA A 1 98 ? 27.231 -4.840 -35.582 1.00 82.06 98 ALA A O 1
ATOM 798 N N . LEU A 1 99 ? 25.233 -3.845 -35.371 1.00 79.12 99 LEU A N 1
ATOM 799 C CA . LEU A 1 99 ? 25.157 -3.436 -36.776 1.00 79.12 99 LEU A CA 1
ATOM 800 C C . LEU A 1 99 ? 26.274 -2.457 -37.165 1.00 79.12 99 LEU A C 1
ATOM 802 O O . LEU A 1 99 ? 26.839 -2.601 -38.242 1.00 79.12 99 LEU A O 1
ATOM 806 N N . LYS A 1 100 ? 26.633 -1.491 -36.308 1.00 69.50 100 LYS A N 1
ATOM 807 C CA . LYS A 1 100 ? 27.733 -0.542 -36.581 1.00 69.50 100 LYS A CA 1
ATOM 808 C C . LYS A 1 100 ? 29.117 -1.204 -36.613 1.00 69.50 100 LYS A C 1
ATOM 810 O O . LYS A 1 100 ? 30.004 -0.694 -37.291 1.00 69.50 100 LYS A O 1
ATOM 815 N N . GLY A 1 101 ? 29.305 -2.310 -35.891 1.00 59.56 101 GLY A N 1
ATOM 816 C CA . GLY A 1 101 ? 30.568 -3.056 -35.853 1.00 59.56 101 GLY A CA 1
ATOM 817 C C . GLY A 1 101 ? 30.863 -3.864 -37.123 1.00 59.56 101 GLY A C 1
ATOM 818 O O . GLY A 1 101 ? 32.028 -4.064 -37.442 1.00 59.56 101 GLY A O 1
ATOM 819 N N . ASN A 1 102 ? 29.829 -4.260 -37.873 1.00 58.59 102 ASN A N 1
ATOM 820 C CA . ASN A 1 102 ? 29.944 -5.127 -39.056 1.00 58.59 102 ASN A CA 1
ATOM 821 C C . ASN A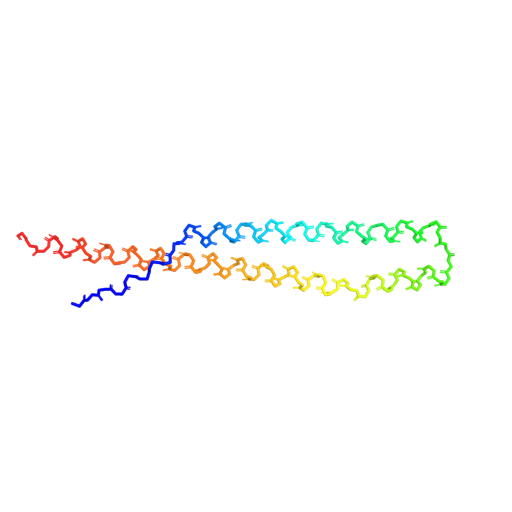 1 102 ? 30.174 -4.375 -40.390 1.00 58.59 102 ASN A C 1
ATOM 823 O O . ASN A 1 102 ? 30.136 -4.998 -41.446 1.00 58.59 102 ASN A O 1
ATOM 827 N N . TYR A 1 103 ? 30.404 -3.055 -40.364 1.00 49.12 103 TYR A N 1
ATOM 828 C CA . TYR A 1 103 ? 30.734 -2.229 -41.545 1.00 49.12 103 TYR A CA 1
ATOM 829 C C . TYR A 1 103 ? 32.211 -1.781 -41.562 1.00 49.12 103 TYR A C 1
ATOM 831 O O . TYR A 1 103 ? 32.511 -0.631 -41.892 1.00 49.12 103 TYR A O 1
ATOM 839 N N . ARG A 1 104 ? 33.141 -2.660 -41.179 1.00 45.59 104 ARG A N 1
ATOM 840 C CA . ARG A 1 104 ? 34.589 -2.431 -41.289 1.00 45.59 104 ARG A CA 1
ATOM 841 C C . ARG A 1 104 ? 35.272 -3.571 -42.017 1.00 45.59 104 ARG A C 1
ATOM 843 O O . ARG A 1 104 ? 34.935 -4.730 -41.701 1.00 45.59 104 ARG A O 1
#

Radius of gyration: 24.58 Å; chains: 1; bounding box: 58×15×70 Å

Sequence (104 aa):
MAAKTIKVDPEQLRTWANEISNLGGDYQSNYKQIQASVDELAQTWTGEDSNAYRNKAHEFDDDFNKMFEEINQYVDYLNTAAQKYDEVRMDAQSRANALKGNYR

Secondary structure (DSSP, 8-state):
---------HHHHHHHHHHHHHHHHHHHHHHHHHHHHHHHHHHHS-SHHHHHHHHHHHTTHHHHHHHHHHHHHHHHHHHHHHHHHHHHHHHHHHHHHHHHHT--

Foldseek 3Di:
DPDPPPPDQLVVLLVVLVVLLVVLVVLLVVLVVVLVVLVVVCVVDDDPVSVVVNVVSCVCVVVSVVVSVVSNVSSVVSNVVSVVSVVVVVVVVVVVVVVVVPPD

pLDDT: mean 87.48, std 15.14, range [35.59, 98.19]